Protein AF-A0A7C3X2J5-F1 (afdb_monomer_lite)

Secondary structure (DSSP, 8-state):
-HHHHHHHHHHHHHHHHHHHTS-S----------S-PPPEEEE--TT--GGGGHHHHHHHHHTT--GGGEEEE---HHHHHHTSS-STTTHHHHHHHH--

pLDDT: mean 84.97, std 16.19, range [50.56, 98.44]

Radius of gyration: 23.83 Å; chains: 1; bounding box: 40×42×68 Å

Sequence (100 aa):
MRGRLRYLGVLTGFLFLVILLMPAGMTASAAAADSEVRPMIFVHGFEGSGAQFESQAMRFTSNGYPADYIDVFEYDSVALRLGTITLEDLYPKIDDLIDR

Structure (mmCIF, N/CA/C/O backbone):
data_AF-A0A7C3X2J5-F1
#
_entry.id   AF-A0A7C3X2J5-F1
#
loop_
_atom_site.group_PDB
_atom_site.id
_atom_site.type_symbol
_atom_site.label_atom_id
_atom_site.label_alt_id
_atom_site.label_comp_id
_atom_site.label_asym_id
_atom_site.label_entity_id
_atom_site.label_seq_id
_atom_site.pdbx_PDB_ins_code
_atom_site.Cartn_x
_atom_site.Cartn_y
_atom_site.Cartn_z
_atom_site.occupancy
_atom_site.B_iso_or_equiv
_atom_site.auth_seq_id
_atom_site.auth_comp_id
_atom_site.auth_asym_id
_atom_site.auth_atom_id
_atom_site.pdbx_PDB_model_num
ATOM 1 N N . MET A 1 1 ? 0.934 28.848 52.184 1.00 55.09 1 MET A N 1
ATOM 2 C CA . MET A 1 1 ? 0.338 27.542 51.794 1.00 55.09 1 MET A CA 1
ATOM 3 C C . MET A 1 1 ? -1.117 27.629 51.314 1.00 55.09 1 MET A C 1
ATOM 5 O O . MET A 1 1 ? -1.458 26.918 50.382 1.00 55.09 1 MET A O 1
ATOM 9 N N . ARG A 1 2 ? -1.958 28.532 51.849 1.00 56.19 2 ARG A N 1
ATOM 10 C CA . ARG A 1 2 ? -3.384 28.672 51.468 1.00 56.19 2 ARG A CA 1
ATOM 11 C C . ARG A 1 2 ? -3.649 29.068 50.000 1.00 56.19 2 ARG A C 1
ATOM 13 O O . ARG A 1 2 ? -4.664 28.674 49.449 1.00 56.19 2 ARG A O 1
ATOM 20 N N . GLY A 1 3 ? -2.740 29.806 49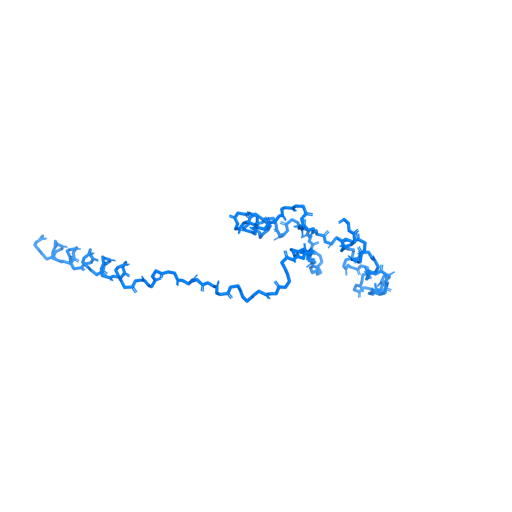.352 1.00 53.75 3 GLY A N 1
ATOM 21 C CA . GLY A 1 3 ? -2.883 30.194 47.938 1.00 53.75 3 GLY A CA 1
ATOM 22 C C . GLY A 1 3 ? -2.719 29.027 46.960 1.00 53.75 3 GLY A C 1
ATOM 23 O O . GLY A 1 3 ? -3.525 28.873 46.053 1.00 53.75 3 GLY A O 1
ATOM 24 N N . ARG A 1 4 ? -1.735 28.145 47.192 1.00 57.62 4 ARG A N 1
ATOM 25 C CA . ARG A 1 4 ? -1.453 26.979 46.329 1.00 57.62 4 ARG A CA 1
ATOM 26 C C . ARG A 1 4 ? -2.626 25.992 46.299 1.00 57.62 4 ARG A C 1
ATOM 28 O O . ARG A 1 4 ? -2.918 25.431 45.254 1.00 57.62 4 ARG A O 1
ATOM 35 N N . LEU A 1 5 ? -3.338 25.862 47.421 1.00 57.88 5 LEU A N 1
ATOM 36 C CA . LEU A 1 5 ? -4.520 25.006 47.542 1.00 57.88 5 LEU A CA 1
ATOM 37 C C . LEU A 1 5 ? -5.736 25.559 46.771 1.00 57.88 5 LEU A C 1
ATOM 39 O O . LEU A 1 5 ? -6.526 24.790 46.238 1.00 57.88 5 LEU A O 1
ATOM 43 N N . ARG A 1 6 ? -5.849 26.892 46.650 1.00 65.62 6 ARG A N 1
ATOM 44 C CA . ARG A 1 6 ? -6.900 27.560 45.859 1.00 65.62 6 ARG A CA 1
ATOM 45 C C . ARG A 1 6 ? -6.665 27.409 44.356 1.00 65.62 6 ARG A C 1
ATOM 47 O O . ARG A 1 6 ? -7.608 27.115 43.635 1.00 65.62 6 ARG A O 1
ATOM 54 N N . TYR A 1 7 ? -5.419 27.549 43.898 1.00 62.75 7 TYR A N 1
ATOM 55 C CA . TYR A 1 7 ? -5.066 27.318 42.492 1.00 62.75 7 TYR A CA 1
ATOM 56 C C . TYR A 1 7 ? -5.266 25.860 42.080 1.00 62.75 7 TYR A C 1
ATOM 58 O O . TYR A 1 7 ? -5.757 25.611 40.986 1.00 62.75 7 TYR A O 1
ATOM 66 N N . LEU A 1 8 ? -4.962 24.913 42.975 1.00 67.69 8 LEU A N 1
ATOM 67 C CA . LEU A 1 8 ? -5.199 23.495 42.720 1.00 67.69 8 LEU A CA 1
ATOM 68 C C . LEU A 1 8 ? -6.696 23.211 42.529 1.00 67.69 8 LEU A C 1
ATOM 70 O O . LEU A 1 8 ? -7.056 22.576 41.552 1.00 67.69 8 LEU A O 1
ATOM 74 N N . GLY A 1 9 ? -7.569 23.766 43.379 1.00 69.12 9 GLY A N 1
ATOM 75 C CA . GLY A 1 9 ? -9.023 23.601 43.242 1.00 69.12 9 GLY A CA 1
ATOM 76 C C . GLY A 1 9 ? -9.611 24.208 41.961 1.00 69.12 9 GLY A C 1
ATOM 77 O O . GLY A 1 9 ? -10.485 23.603 41.345 1.00 69.12 9 GLY A O 1
ATOM 78 N N . VAL A 1 10 ? -9.106 25.368 41.524 1.00 76.44 10 VAL A N 1
ATOM 79 C CA . VAL A 1 10 ? -9.510 25.985 40.246 1.00 76.44 10 VAL A CA 1
ATOM 80 C C . VAL A 1 10 ? -9.048 25.137 39.060 1.00 76.44 10 VAL A C 1
ATOM 82 O O . VAL A 1 10 ? -9.818 24.941 38.123 1.00 76.44 10 VAL A O 1
ATOM 85 N N . LEU A 1 11 ? -7.829 24.588 39.117 1.00 71.69 11 LEU A N 1
ATOM 86 C CA . LEU A 1 11 ? -7.285 23.731 38.063 1.00 71.69 11 LEU A CA 1
ATOM 87 C C . LEU A 1 11 ? -8.106 22.443 37.910 1.00 71.69 11 LEU A C 1
ATOM 89 O O . LEU A 1 11 ? -8.456 22.070 36.793 1.00 71.69 11 LEU A O 1
ATOM 93 N N . THR A 1 12 ? -8.468 21.798 39.023 1.00 76.50 12 THR A N 1
ATOM 94 C CA . THR A 1 12 ? -9.306 20.592 39.001 1.00 76.50 12 THR A CA 1
ATOM 95 C C . THR A 1 12 ? -10.707 20.902 38.479 1.00 76.50 12 THR A C 1
ATOM 97 O O . THR A 1 12 ? -11.213 20.174 37.632 1.00 76.50 12 THR A O 1
ATOM 100 N N . GLY A 1 13 ? -11.322 22.003 38.925 1.00 80.44 13 GLY A N 1
ATOM 101 C CA . GLY A 1 13 ? -12.642 22.423 38.445 1.00 80.44 13 GLY A CA 1
ATOM 102 C C . GLY A 1 13 ? -12.657 22.731 36.946 1.00 80.44 13 GLY A C 1
ATOM 103 O O . GLY A 1 13 ? -13.584 22.333 36.244 1.00 80.44 13 GLY A O 1
ATOM 104 N N . PHE A 1 14 ? -11.600 23.368 36.440 1.00 80.56 14 PHE A N 1
ATOM 105 C CA . PHE A 1 14 ? -11.440 23.627 35.011 1.00 80.56 14 PHE A CA 1
ATOM 106 C C . PHE A 1 14 ? -11.265 22.328 34.213 1.00 80.56 14 PHE A C 1
ATOM 108 O O . PHE A 1 14 ? -11.896 22.162 33.174 1.00 80.56 14 PHE A O 1
ATOM 115 N N . LEU A 1 15 ? -10.483 21.372 34.726 1.00 80.31 15 LEU A N 1
ATOM 116 C CA . LEU A 1 15 ? -10.296 20.066 34.088 1.00 80.31 15 LEU A CA 1
ATOM 117 C C . LEU A 1 15 ? -11.616 19.280 33.993 1.00 80.31 15 LEU A C 1
ATOM 119 O O . LEU A 1 15 ? -11.931 18.726 32.943 1.00 80.31 15 LEU A O 1
ATOM 123 N N . PHE A 1 16 ? -12.424 19.288 35.059 1.00 80.12 16 PHE A N 1
ATOM 124 C CA . PHE A 1 16 ? -13.756 18.673 35.056 1.00 80.12 16 PHE A CA 1
ATOM 125 C C . PHE A 1 16 ? -14.716 19.356 34.075 1.00 80.12 16 PHE A C 1
ATOM 127 O O . PHE A 1 16 ? -15.469 18.671 33.385 1.00 80.12 16 PHE A O 1
ATOM 134 N N . LEU A 1 17 ? -14.671 20.687 33.973 1.00 80.19 17 LEU A N 1
ATOM 135 C CA . LEU A 1 17 ? -15.499 21.444 33.035 1.00 80.19 17 LEU A CA 1
ATOM 136 C C . LEU A 1 17 ? -15.135 21.139 31.572 1.00 80.19 17 LEU A C 1
ATOM 138 O O . LEU A 1 17 ? -16.026 21.005 30.740 1.00 80.19 17 LEU A O 1
ATOM 142 N N . VAL A 1 18 ? -13.845 20.968 31.267 1.00 76.25 18 VAL A N 1
ATOM 143 C CA . VAL A 1 18 ? -13.376 20.583 29.924 1.00 76.25 18 VAL A CA 1
ATOM 144 C C . VAL A 1 18 ? -13.848 19.175 29.551 1.00 76.25 18 VAL A C 1
ATOM 146 O O . VAL A 1 18 ? -14.286 18.970 28.424 1.00 76.25 18 VAL A O 1
ATOM 149 N N . ILE A 1 19 ? -13.832 18.225 30.491 1.00 74.56 19 ILE A N 1
ATOM 150 C CA . ILE A 1 19 ? -14.339 16.858 30.266 1.00 74.56 19 ILE A CA 1
ATOM 151 C C . ILE A 1 19 ? -15.859 16.865 30.024 1.00 74.56 19 ILE A C 1
ATOM 153 O O . ILE A 1 19 ? -16.344 16.149 29.154 1.00 74.56 19 ILE A O 1
ATOM 157 N N . LEU A 1 20 ? -1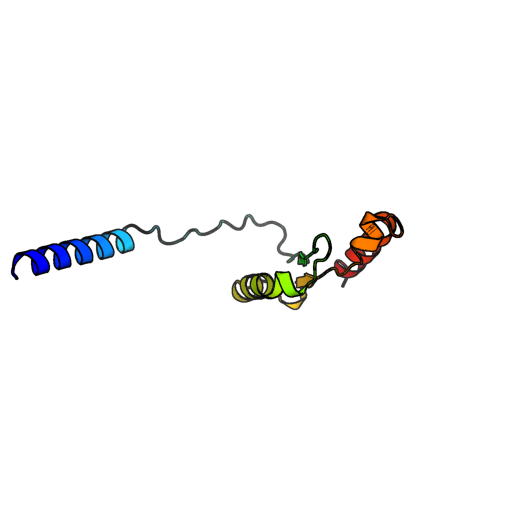6.608 17.706 30.746 1.00 74.12 20 LEU A N 1
ATOM 158 C CA . LEU A 1 20 ? -18.060 17.870 30.579 1.00 74.12 20 LEU A CA 1
ATOM 159 C C . LEU A 1 20 ? -18.462 18.561 29.266 1.00 74.12 20 LEU A C 1
ATOM 161 O O . LEU A 1 20 ? -19.570 18.346 28.783 1.00 74.12 20 LEU A O 1
ATOM 165 N N . LEU A 1 21 ? -17.582 19.392 28.702 1.00 71.56 21 LEU A N 1
ATOM 166 C CA . LEU A 1 21 ? -17.806 20.120 27.449 1.00 71.56 21 LEU A CA 1
ATOM 167 C C . LEU A 1 21 ? -17.242 19.394 26.219 1.00 71.56 21 LEU A C 1
ATOM 169 O O . LEU A 1 21 ? -17.385 19.905 25.107 1.00 71.56 21 LEU A O 1
ATOM 173 N N . MET A 1 22 ? -16.607 18.226 26.379 1.00 66.56 22 MET A N 1
ATOM 174 C CA . MET A 1 22 ? -16.208 17.415 25.231 1.00 66.56 22 MET A CA 1
ATOM 175 C C . MET A 1 22 ? -17.462 16.829 24.565 1.00 66.56 22 MET A C 1
ATOM 177 O O . MET A 1 22 ? -18.200 16.089 25.218 1.00 66.56 22 MET A O 1
ATOM 181 N N . PRO A 1 23 ? -17.730 17.129 23.281 1.00 64.31 23 PRO A N 1
ATOM 182 C CA . PRO A 1 23 ? -18.868 16.552 22.582 1.00 64.31 23 PRO A CA 1
ATOM 183 C C . PRO A 1 23 ? -18.716 15.028 22.538 1.00 64.31 23 PRO A C 1
ATOM 185 O O . PRO A 1 23 ? -17.798 14.491 21.918 1.00 64.31 23 PRO A O 1
ATOM 188 N N . ALA A 1 24 ? -19.623 14.331 23.222 1.00 65.25 24 ALA A N 1
ATOM 189 C CA . ALA A 1 24 ? -19.761 12.891 23.123 1.00 65.25 24 ALA A CA 1
ATOM 190 C C . ALA A 1 24 ? -20.239 12.547 21.709 1.00 65.25 24 ALA A C 1
ATOM 192 O O . ALA A 1 24 ? -21.357 12.877 21.322 1.00 65.25 24 ALA A O 1
ATOM 193 N N . GLY A 1 25 ? -19.380 11.880 20.943 1.00 58.66 25 GLY A N 1
ATOM 194 C CA . GLY A 1 25 ? -19.757 11.277 19.673 1.00 58.66 25 GLY A CA 1
ATOM 195 C C . GLY A 1 25 ? -19.638 12.213 18.476 1.00 58.66 25 GLY A C 1
ATOM 196 O O . GLY A 1 25 ? -20.625 12.738 17.970 1.00 58.66 25 GLY A O 1
ATOM 197 N N . MET A 1 26 ? -18.439 12.262 17.894 1.00 55.50 26 MET A N 1
ATOM 198 C CA . MET A 1 26 ? -18.365 12.198 16.436 1.00 55.50 26 MET A CA 1
ATOM 199 C C . MET A 1 26 ? -18.902 10.823 16.027 1.00 55.50 26 MET A C 1
ATOM 201 O O . MET A 1 26 ? -18.146 9.867 15.874 1.00 55.50 26 MET A O 1
ATOM 205 N N . THR A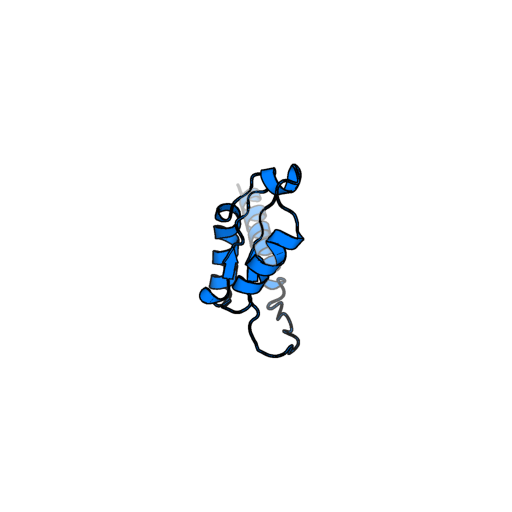 1 27 ? -20.221 10.692 15.903 1.00 55.41 27 THR A N 1
ATOM 206 C CA . THR A 1 27 ? -20.772 9.620 15.078 1.00 55.41 27 THR A CA 1
ATOM 207 C C . THR A 1 27 ? -20.474 10.045 13.651 1.00 55.41 27 THR A C 1
ATOM 209 O O . THR A 1 27 ? -21.165 10.874 13.063 1.00 55.41 27 THR A O 1
ATOM 212 N N . ALA A 1 28 ? -19.343 9.573 13.127 1.00 57.44 28 ALA A N 1
ATOM 213 C CA . ALA A 1 28 ? -19.107 9.634 11.700 1.00 57.44 28 ALA A CA 1
ATOM 214 C C . ALA A 1 28 ? -20.312 8.944 11.055 1.00 57.44 28 ALA A C 1
ATOM 216 O O . ALA A 1 28 ? -20.511 7.743 11.230 1.00 57.44 28 ALA A O 1
ATOM 217 N N . SER A 1 29 ? -21.167 9.729 10.399 1.00 52.62 29 SER A N 1
ATOM 218 C CA . SER A 1 29 ? -22.217 9.188 9.555 1.00 52.62 29 SER A CA 1
ATOM 219 C C . SER A 1 29 ? -21.498 8.453 8.436 1.00 52.62 29 SER A C 1
ATOM 221 O O . SER A 1 29 ? -20.991 9.074 7.500 1.00 52.62 29 SER A O 1
ATOM 223 N N . ALA A 1 30 ? -21.367 7.137 8.587 1.00 54.12 30 ALA A N 1
ATOM 224 C CA . ALA A 1 30 ? -21.032 6.264 7.487 1.00 54.12 30 ALA A CA 1
ATOM 225 C C . ALA A 1 30 ? -22.201 6.394 6.512 1.00 54.12 30 ALA A C 1
ATOM 227 O O . ALA A 1 30 ? -23.243 5.762 6.679 1.00 54.12 30 ALA A O 1
ATOM 228 N N . ALA A 1 31 ? -22.064 7.302 5.543 1.00 51.78 31 ALA A N 1
ATOM 229 C CA . ALA A 1 31 ? -22.902 7.271 4.364 1.00 51.78 31 ALA A CA 1
ATOM 230 C C . ALA A 1 31 ? -22.846 5.829 3.859 1.00 51.78 31 ALA A C 1
ATOM 232 O O . ALA A 1 31 ? -21.751 5.294 3.684 1.00 51.78 31 ALA A O 1
ATOM 233 N N . ALA A 1 32 ? -24.013 5.203 3.719 1.00 50.56 32 ALA A N 1
ATOM 234 C CA . ALA A 1 32 ? -24.166 3.857 3.195 1.00 50.56 32 ALA A CA 1
ATOM 235 C C . ALA A 1 32 ? -23.740 3.846 1.717 1.00 50.56 32 ALA A C 1
ATOM 237 O O . ALA A 1 32 ? -24.566 3.859 0.810 1.00 50.56 32 ALA A O 1
ATOM 238 N N . ALA A 1 33 ? -22.433 3.927 1.484 1.00 54.00 33 ALA A N 1
ATOM 239 C CA . ALA A 1 33 ? -21.803 3.338 0.326 1.00 54.00 33 ALA A CA 1
ATOM 240 C C . ALA A 1 33 ? -21.971 1.824 0.474 1.00 54.00 33 ALA A C 1
ATOM 242 O O . ALA A 1 33 ? -21.951 1.321 1.599 1.00 54.00 33 ALA A O 1
ATOM 243 N N . ASP A 1 34 ? -22.192 1.144 -0.647 1.00 54.12 34 ASP A N 1
ATOM 244 C CA . ASP A 1 34 ? -22.270 -0.312 -0.753 1.00 54.12 34 ASP A CA 1
ATOM 245 C C . ASP A 1 34 ? -21.361 -0.997 0.276 1.00 54.12 34 ASP A C 1
ATOM 247 O O . ASP A 1 34 ? -20.175 -0.681 0.371 1.00 54.12 34 ASP A O 1
ATOM 251 N N . SER A 1 35 ? -21.935 -1.872 1.102 1.00 59.06 35 SER A N 1
ATOM 252 C CA . SER A 1 35 ? -21.310 -2.398 2.323 1.00 59.06 35 SER A CA 1
ATOM 253 C C . SER A 1 35 ? -20.187 -3.411 2.070 1.00 59.06 35 SER A C 1
ATOM 255 O O . SER A 1 35 ? -19.855 -4.192 2.962 1.00 59.06 35 SER A O 1
ATOM 257 N N . GLU A 1 36 ? -19.621 -3.431 0.866 1.00 80.25 36 GLU A N 1
ATOM 258 C CA . GLU A 1 36 ? -18.418 -4.190 0.568 1.00 80.25 36 GLU A CA 1
ATOM 259 C C . GLU A 1 36 ? -17.211 -3.417 1.095 1.00 80.25 36 GLU A C 1
ATOM 261 O O . GLU A 1 36 ? -16.878 -2.312 0.653 1.00 80.25 36 GLU A O 1
ATOM 266 N N . VAL A 1 37 ? -16.563 -3.998 2.102 1.00 87.38 37 VAL A N 1
ATOM 267 C CA . VAL A 1 37 ? -15.247 -3.545 2.543 1.00 87.38 37 VAL A CA 1
ATOM 268 C C . VAL A 1 37 ? -14.328 -3.597 1.323 1.00 87.38 37 VAL A C 1
ATOM 270 O O . VAL A 1 37 ? -14.248 -4.619 0.659 1.00 87.38 37 VAL A O 1
ATOM 273 N N . ARG A 1 38 ? -13.648 -2.495 1.000 1.00 91.88 38 ARG A N 1
ATOM 274 C CA . ARG A 1 38 ? -12.704 -2.464 -0.127 1.00 91.88 38 ARG A CA 1
ATOM 275 C C . ARG A 1 38 ? -11.315 -2.927 0.320 1.00 91.88 38 ARG A C 1
ATOM 277 O O . ARG A 1 38 ? -10.980 -2.731 1.484 1.00 91.88 38 ARG A O 1
ATOM 284 N N . PRO A 1 39 ? -10.470 -3.477 -0.557 1.00 94.44 39 PRO A N 1
ATOM 285 C CA . PRO A 1 39 ? -9.059 -3.669 -0.238 1.00 94.44 39 PRO A CA 1
ATOM 286 C C . PRO A 1 39 ? -8.369 -2.332 0.087 1.00 94.44 39 PRO A C 1
ATOM 288 O O . PRO A 1 39 ? -8.670 -1.293 -0.511 1.00 94.44 39 PRO A O 1
ATOM 291 N N . MET A 1 40 ? -7.449 -2.346 1.049 1.00 96.38 40 MET A N 1
ATOM 292 C CA . MET A 1 40 ? -6.565 -1.233 1.390 1.00 96.38 40 MET A CA 1
ATOM 293 C C . MET A 1 40 ? -5.126 -1.649 1.117 1.00 96.38 40 MET A C 1
ATOM 295 O O .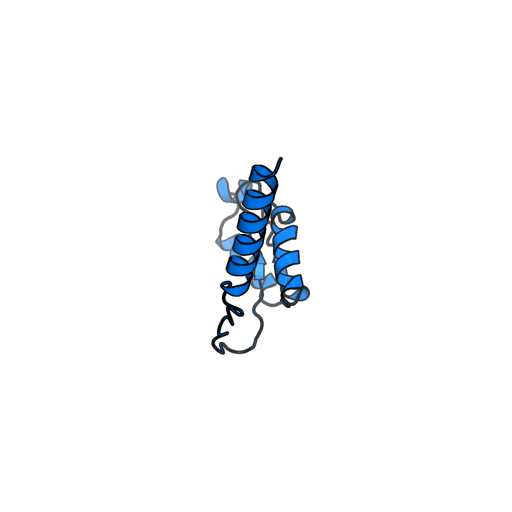 MET A 1 40 ? -4.578 -2.487 1.822 1.00 96.38 40 MET A O 1
ATOM 299 N N . ILE A 1 41 ? -4.506 -1.021 0.122 1.00 97.56 41 ILE A N 1
ATOM 300 C CA . ILE A 1 41 ? -3.136 -1.326 -0.287 1.00 97.56 41 ILE A CA 1
ATOM 301 C C . ILE A 1 41 ? -2.249 -0.133 0.067 1.00 97.56 41 ILE A C 1
ATOM 303 O O . ILE A 1 41 ? -2.423 0.966 -0.468 1.00 97.56 41 ILE A O 1
ATOM 307 N N . PHE A 1 42 ? -1.297 -0.327 0.977 1.00 98.25 42 PHE A N 1
ATOM 308 C CA . PHE A 1 42 ? -0.285 0.684 1.276 1.00 98.25 42 PHE A CA 1
ATOM 309 C C . PHE A 1 42 ? 0.841 0.644 0.240 1.00 98.25 42 PHE A C 1
ATOM 311 O O . PHE A 1 42 ? 1.363 -0.420 -0.076 1.00 98.25 42 PHE A O 1
ATOM 318 N N . VAL A 1 43 ? 1.250 1.814 -0.252 1.00 97.62 43 VAL A N 1
ATOM 319 C CA . VAL A 1 43 ? 2.330 1.964 -1.238 1.00 97.62 43 VAL A CA 1
ATOM 320 C C . VAL A 1 43 ? 3.404 2.870 -0.646 1.00 97.62 43 VAL A C 1
ATOM 322 O O . VAL A 1 43 ? 3.112 3.996 -0.235 1.00 97.62 43 VAL A O 1
ATOM 325 N N . HIS A 1 44 ? 4.641 2.383 -0.568 1.00 98.00 44 HIS A N 1
ATOM 326 C CA . HIS A 1 44 ? 5.758 3.159 -0.030 1.00 98.00 44 HIS A CA 1
ATOM 327 C C . HIS A 1 44 ? 6.328 4.152 -1.060 1.00 98.00 44 HIS A C 1
ATOM 329 O O . HIS A 1 44 ? 6.031 4.092 -2.248 1.00 98.00 44 HIS A O 1
ATOM 335 N N . GLY A 1 45 ? 7.152 5.096 -0.595 1.00 96.25 45 GLY A N 1
ATOM 336 C CA . GLY A 1 45 ? 7.852 6.063 -1.448 1.00 96.25 45 GLY A CA 1
ATOM 337 C C . GLY A 1 45 ? 9.251 5.604 -1.877 1.00 96.25 45 GLY A C 1
ATOM 338 O O . GLY A 1 45 ? 9.594 4.426 -1.795 1.00 96.25 45 GLY A O 1
ATOM 339 N N . PHE A 1 46 ? 10.084 6.559 -2.305 1.00 97.06 46 PHE A N 1
ATOM 340 C CA . PHE A 1 46 ? 11.487 6.309 -2.656 1.00 97.06 46 PHE A CA 1
ATOM 341 C C . PHE A 1 46 ? 12.280 5.761 -1.460 1.00 97.06 46 PHE A C 1
ATOM 343 O O . PHE A 1 46 ? 12.236 6.350 -0.382 1.00 97.06 46 PHE A O 1
ATOM 350 N N . GLU A 1 47 ? 12.977 4.640 -1.669 1.00 96.25 47 GLU A N 1
ATOM 351 C CA . GLU A 1 47 ? 13.709 3.876 -0.642 1.00 96.25 47 GLU A CA 1
ATOM 352 C C . GLU A 1 47 ? 12.859 3.535 0.605 1.00 96.25 47 GLU A C 1
ATOM 354 O O . GLU A 1 47 ? 13.366 3.437 1.722 1.00 96.25 47 GLU A O 1
ATOM 359 N N . GLY A 1 48 ? 11.544 3.375 0.418 1.00 96.69 48 GLY A N 1
ATOM 360 C CA . GLY A 1 48 ? 10.600 2.981 1.465 1.00 96.69 48 GLY A CA 1
ATOM 361 C C . GLY A 1 48 ? 10.387 1.469 1.577 1.00 96.69 48 GLY A C 1
ATOM 362 O O . GLY A 1 48 ? 10.981 0.690 0.835 1.00 96.69 48 GLY A O 1
ATOM 363 N N . SER A 1 49 ? 9.533 1.070 2.523 1.00 97.50 49 SER A N 1
ATOM 364 C CA . SER A 1 49 ? 9.101 -0.322 2.702 1.00 97.50 49 SER A CA 1
ATOM 365 C C . SER A 1 49 ? 7.775 -0.425 3.455 1.00 97.50 49 SER A C 1
ATOM 367 O O . SER A 1 49 ? 7.342 0.512 4.136 1.00 97.50 49 SER A O 1
ATOM 369 N N . GLY A 1 50 ? 7.161 -1.603 3.406 1.00 96.06 50 GLY A N 1
ATOM 370 C CA . GLY A 1 50 ? 5.932 -1.950 4.114 1.00 96.06 50 GLY A CA 1
ATOM 371 C C . GLY A 1 50 ? 5.978 -1.782 5.623 1.00 96.06 50 GLY A C 1
ATOM 372 O O . GLY A 1 50 ? 4.970 -1.443 6.242 1.00 96.06 50 GLY A O 1
ATOM 373 N N . ALA A 1 51 ? 7.161 -1.934 6.222 1.00 96.75 51 ALA A N 1
ATOM 374 C CA . ALA A 1 51 ? 7.358 -1.772 7.662 1.00 96.75 51 ALA A CA 1
ATOM 375 C C . ALA A 1 51 ? 6.926 -0.380 8.164 1.00 96.75 51 ALA A C 1
ATOM 377 O O . ALA A 1 51 ? 6.552 -0.216 9.323 1.00 96.75 51 ALA A O 1
ATOM 378 N N . GLN A 1 52 ? 6.915 0.627 7.286 1.00 98.19 52 GLN A N 1
ATOM 379 C CA . GLN A 1 52 ? 6.475 1.988 7.605 1.00 98.19 52 GLN A CA 1
ATOM 380 C C . GLN A 1 52 ? 4.972 2.083 7.933 1.00 98.19 52 GLN A C 1
ATOM 382 O O . GLN A 1 52 ? 4.539 3.080 8.521 1.00 98.19 52 GLN A O 1
ATOM 387 N N . PHE A 1 53 ? 4.185 1.065 7.567 1.00 98.38 53 PHE A N 1
ATOM 388 C CA . PHE A 1 53 ? 2.726 1.047 7.694 1.00 98.38 53 PHE A CA 1
ATOM 389 C C . PHE A 1 53 ? 2.199 0.161 8.829 1.00 98.38 53 PHE A C 1
ATOM 391 O O . PHE A 1 53 ? 0.987 0.110 9.044 1.00 98.38 53 PHE A O 1
ATOM 398 N N . GLU A 1 54 ? 3.071 -0.499 9.597 1.00 97.69 54 GLU A N 1
ATOM 399 C CA . GLU A 1 54 ? 2.664 -1.444 10.648 1.00 97.69 54 GLU A CA 1
ATOM 400 C C . GLU A 1 54 ? 1.722 -0.794 11.678 1.00 97.69 54 GLU A C 1
ATOM 402 O O . GLU A 1 54 ? 0.651 -1.315 11.994 1.00 97.69 54 GLU A O 1
ATOM 407 N N . SER A 1 55 ? 2.062 0.407 12.154 1.00 98.06 55 SER A N 1
ATOM 408 C CA . SER A 1 55 ? 1.244 1.107 13.153 1.00 98.06 55 SER A CA 1
ATOM 409 C C . SER A 1 55 ? -0.126 1.545 12.621 1.00 98.06 55 SER A C 1
ATOM 411 O O . SER A 1 55 ? -1.087 1.669 13.382 1.00 98.06 55 SER A O 1
ATOM 413 N N . GLN A 1 56 ? -0.225 1.779 11.318 1.00 98.44 56 GLN A N 1
ATOM 414 C CA . GLN A 1 56 ? -1.413 2.219 10.608 1.00 98.44 56 GLN A CA 1
ATOM 415 C C . GLN A 1 56 ? -2.330 1.018 10.383 1.00 98.44 56 GLN A C 1
ATOM 417 O O . GLN A 1 56 ? -3.506 1.095 10.737 1.00 98.44 56 GLN A O 1
ATOM 422 N N . ALA A 1 57 ? -1.781 -0.110 9.921 1.00 98.00 57 ALA A N 1
ATOM 423 C CA . ALA A 1 57 ? -2.497 -1.379 9.815 1.00 98.00 57 ALA A CA 1
ATOM 424 C C . ALA A 1 57 ? -3.075 -1.813 11.176 1.00 98.00 57 ALA A C 1
ATOM 426 O O . ALA A 1 57 ? -4.263 -2.129 11.275 1.00 98.00 57 ALA A O 1
ATOM 427 N N . MET A 1 58 ? -2.293 -1.714 12.260 1.00 97.69 58 MET A N 1
ATOM 428 C CA . MET A 1 58 ? -2.784 -1.979 13.621 1.00 97.69 58 MET A CA 1
ATOM 429 C C . MET A 1 58 ? -3.935 -1.054 14.035 1.00 97.69 58 MET A C 1
ATOM 431 O O . MET A 1 58 ? -4.885 -1.493 14.678 1.00 97.69 58 MET A O 1
ATOM 435 N N . ARG A 1 59 ? -3.883 0.235 13.679 1.00 98.19 59 ARG A N 1
ATOM 436 C CA . ARG A 1 59 ? -4.967 1.183 13.992 1.00 98.19 59 ARG A CA 1
ATOM 437 C C . ARG A 1 59 ? -6.240 0.865 13.215 1.00 98.19 59 ARG A C 1
ATOM 439 O O . ARG A 1 59 ? -7.317 0.926 13.801 1.00 98.19 59 ARG A O 1
ATOM 446 N N . PHE A 1 60 ? -6.133 0.527 11.931 1.00 97.62 60 PHE A N 1
ATOM 447 C CA . PHE A 1 60 ? -7.295 0.158 11.118 1.00 97.62 60 PHE A CA 1
ATOM 448 C C . PHE A 1 60 ? -7.952 -1.124 11.625 1.00 97.62 60 PHE A C 1
ATOM 450 O O . PHE A 1 60 ? -9.158 -1.129 11.874 1.00 97.62 60 PHE A O 1
ATOM 457 N N . THR A 1 61 ? -7.160 -2.164 11.877 1.00 97.06 61 THR A N 1
ATOM 458 C CA . THR A 1 61 ? -7.659 -3.428 12.442 1.00 97.06 61 THR A CA 1
ATOM 459 C C . THR A 1 61 ? -8.267 -3.241 13.832 1.00 97.06 61 THR A C 1
ATOM 461 O O . THR A 1 61 ? -9.357 -3.742 14.098 1.00 97.06 61 THR A O 1
ATOM 464 N N . SER A 1 62 ? -7.653 -2.418 14.690 1.00 96.81 62 SER A N 1
ATOM 465 C CA . SER A 1 62 ? -8.217 -2.059 16.005 1.00 96.81 62 SER A CA 1
ATOM 466 C C . SER A 1 62 ? -9.555 -1.311 15.912 1.00 96.81 62 SER A C 1
ATOM 468 O O . SER A 1 62 ? -10.346 -1.363 16.850 1.00 96.81 62 SER A O 1
ATOM 470 N N . ASN A 1 63 ? -9.8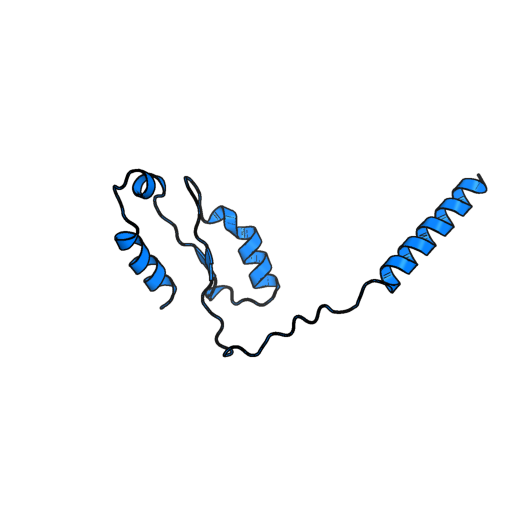22 -0.634 14.792 1.00 96.06 63 ASN A N 1
ATOM 471 C CA . ASN A 1 63 ? -11.074 0.076 14.520 1.00 96.06 63 ASN A CA 1
ATOM 472 C C . ASN A 1 63 ? -12.074 -0.758 13.695 1.00 96.06 63 ASN A C 1
ATOM 474 O O . ASN A 1 63 ? -13.065 -0.213 13.212 1.00 96.06 63 ASN A O 1
ATOM 478 N N . GLY A 1 64 ? -11.836 -2.064 13.541 1.00 93.94 64 GLY A N 1
ATOM 479 C CA . GLY A 1 64 ? -12.772 -2.990 12.899 1.00 93.94 64 GLY A CA 1
ATOM 480 C C . GLY A 1 64 ? -12.589 -3.168 11.392 1.00 93.94 64 GLY A C 1
ATOM 481 O O . GLY A 1 64 ? -13.442 -3.789 10.763 1.00 93.94 64 GLY A O 1
ATOM 482 N N . TYR A 1 65 ? -11.502 -2.662 10.803 1.00 95.31 65 TYR A N 1
ATOM 483 C CA . TYR A 1 65 ? -11.160 -2.997 9.421 1.00 95.31 65 TYR A CA 1
ATOM 484 C C . TYR A 1 65 ? -10.667 -4.454 9.337 1.00 95.31 65 TYR A C 1
ATOM 486 O O . TYR A 1 65 ? -9.820 -4.835 10.151 1.00 95.31 65 TYR A O 1
ATOM 494 N N . PRO A 1 66 ? -11.145 -5.282 8.391 1.00 94.69 66 PRO A N 1
ATOM 495 C CA . PRO A 1 66 ? -10.682 -6.660 8.251 1.00 94.69 66 PRO A CA 1
ATOM 496 C C . PRO A 1 66 ? -9.186 -6.709 7.938 1.00 94.69 66 PRO A C 1
ATOM 498 O O . PRO A 1 66 ? -8.729 -6.067 6.997 1.00 94.69 66 PRO A O 1
ATOM 501 N N . ALA A 1 67 ? -8.419 -7.471 8.721 1.00 94.94 67 ALA A N 1
ATOM 502 C CA . ALA A 1 67 ? -6.971 -7.565 8.535 1.00 94.94 67 ALA A CA 1
ATOM 503 C C . ALA A 1 67 ? -6.607 -8.170 7.169 1.00 94.94 67 ALA A C 1
ATOM 505 O O . ALA A 1 67 ? -5.688 -7.686 6.524 1.00 94.94 67 ALA A O 1
ATOM 506 N N . ASP A 1 68 ? -7.393 -9.144 6.704 1.00 94.88 68 ASP A N 1
ATOM 507 C CA . ASP A 1 68 ? -7.206 -9.819 5.414 1.00 94.88 68 ASP A CA 1
ATOM 508 C C . ASP A 1 68 ? -7.501 -8.912 4.201 1.00 94.88 68 ASP A C 1
ATOM 510 O O . ASP A 1 68 ? -7.273 -9.314 3.070 1.00 94.88 68 ASP A O 1
ATOM 514 N N . TYR A 1 69 ? -8.010 -7.694 4.428 1.00 95.56 69 TYR A N 1
ATOM 515 C CA . TYR A 1 69 ? -8.252 -6.678 3.393 1.00 95.56 69 TYR A CA 1
ATOM 516 C C . TYR A 1 69 ? -7.165 -5.595 3.389 1.00 95.56 69 TYR A C 1
ATOM 518 O O . TYR A 1 69 ? -7.311 -4.583 2.700 1.00 95.56 69 TYR A O 1
ATOM 526 N N . ILE A 1 70 ? -6.114 -5.742 4.200 1.00 96.81 70 ILE A N 1
ATOM 527 C CA . ILE A 1 70 ? -5.001 -4.797 4.273 1.00 96.81 70 ILE A CA 1
ATOM 528 C C . ILE A 1 70 ? -3.751 -5.468 3.717 1.00 96.81 70 ILE A C 1
ATOM 530 O O . ILE A 1 70 ? -3.238 -6.413 4.308 1.00 96.81 70 ILE A O 1
ATOM 534 N N . ASP A 1 71 ? -3.219 -4.902 2.641 1.00 97.44 71 ASP A N 1
ATOM 535 C CA . ASP A 1 71 ? -1.995 -5.355 1.990 1.00 97.44 71 ASP A CA 1
ATOM 536 C C . ASP A 1 71 ? -0.975 -4.219 1.846 1.00 97.44 71 ASP A C 1
ATOM 538 O O . ASP A 1 71 ? -1.267 -3.027 2.008 1.00 97.44 71 ASP A O 1
ATOM 542 N N . VAL A 1 72 ? 0.260 -4.601 1.527 1.00 97.62 72 VAL A N 1
ATOM 543 C CA . VAL A 1 72 ? 1.340 -3.680 1.170 1.00 97.62 72 VAL A CA 1
ATOM 544 C C . VAL A 1 72 ? 1.834 -4.025 -0.226 1.00 97.62 72 VAL A C 1
ATOM 546 O O . VAL A 1 72 ? 2.161 -5.174 -0.514 1.00 97.62 72 VAL A O 1
ATOM 549 N N . PHE A 1 73 ? 1.961 -3.007 -1.071 1.00 97.81 73 PHE A N 1
ATOM 550 C CA . PHE A 1 73 ? 2.640 -3.122 -2.348 1.00 97.81 73 PHE A CA 1
ATOM 551 C C . PHE A 1 73 ? 4.123 -2.756 -2.215 1.00 97.81 73 PHE A C 1
ATOM 553 O O . PHE A 1 73 ? 4.477 -1.589 -2.032 1.00 97.81 73 PHE A O 1
ATOM 560 N N . GLU A 1 74 ? 4.984 -3.768 -2.316 1.00 97.62 74 GLU A N 1
ATOM 561 C CA . GLU A 1 74 ? 6.443 -3.623 -2.324 1.00 97.62 74 GLU A CA 1
ATOM 562 C C . GLU A 1 74 ? 6.962 -3.528 -3.761 1.00 97.62 74 GLU A C 1
ATOM 564 O O . GLU A 1 74 ? 6.631 -4.357 -4.616 1.00 97.62 74 GLU A O 1
ATOM 569 N N . TYR A 1 75 ? 7.813 -2.541 -4.036 1.00 97.06 75 TYR A N 1
ATOM 570 C CA . TYR A 1 75 ? 8.431 -2.382 -5.351 1.00 97.06 75 TYR A CA 1
ATOM 571 C C . TYR A 1 75 ? 9.815 -1.731 -5.271 1.00 97.06 75 TYR A C 1
ATOM 573 O O . TYR A 1 75 ? 10.140 -0.986 -4.349 1.00 97.06 75 TYR A O 1
ATOM 581 N N . ASP A 1 76 ? 10.650 -1.969 -6.283 1.00 97.25 76 ASP A N 1
ATOM 582 C CA . ASP A 1 76 ? 11.941 -1.291 -6.386 1.00 97.25 76 ASP A CA 1
ATOM 583 C C . ASP A 1 76 ? 11.743 0.157 -6.867 1.00 97.25 76 ASP A C 1
ATOM 585 O O . ASP A 1 76 ? 11.651 0.464 -8.060 1.00 97.25 76 ASP A O 1
ATOM 589 N N . SER A 1 77 ? 11.656 1.073 -5.907 1.00 97.00 77 SER A N 1
ATOM 590 C CA . SER A 1 77 ? 11.498 2.503 -6.182 1.00 97.00 77 SER A CA 1
ATOM 591 C C . SER A 1 77 ? 12.721 3.146 -6.847 1.00 97.00 77 SER A C 1
ATOM 593 O O . SER A 1 77 ? 12.562 4.161 -7.534 1.00 97.00 77 SER A O 1
ATOM 595 N N . VAL A 1 78 ? 13.918 2.563 -6.705 1.00 97.69 78 VAL A N 1
ATOM 596 C CA . VAL A 1 78 ? 15.125 3.018 -7.411 1.00 97.69 78 VAL A CA 1
ATOM 597 C C . VAL A 1 78 ? 15.022 2.634 -8.880 1.00 97.69 78 VAL A C 1
ATOM 599 O O . VAL A 1 78 ? 15.236 3.485 -9.744 1.00 97.69 78 VAL A O 1
ATOM 602 N N . ALA A 1 79 ? 14.605 1.402 -9.170 1.00 97.38 79 ALA A N 1
ATOM 603 C CA . ALA A 1 79 ? 14.335 0.956 -10.531 1.00 97.38 79 ALA A CA 1
ATOM 604 C C . ALA A 1 79 ? 13.278 1.834 -11.221 1.00 97.38 79 ALA A C 1
ATOM 606 O O . ALA A 1 79 ? 13.494 2.289 -12.346 1.0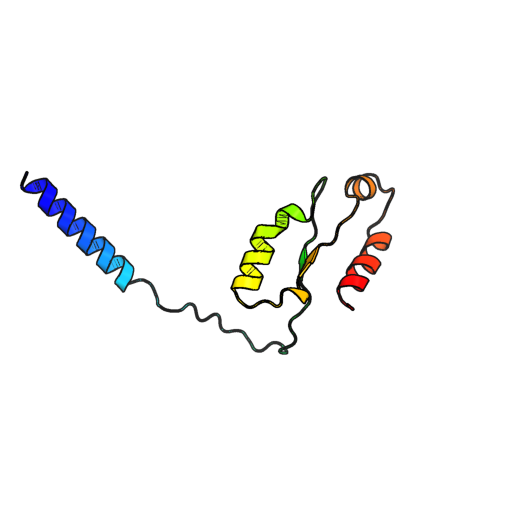0 97.38 79 ALA A O 1
ATOM 607 N N . LEU A 1 80 ? 12.177 2.157 -10.528 1.00 96.88 80 LEU A N 1
ATOM 608 C CA . LEU A 1 80 ? 11.145 3.050 -11.070 1.00 96.88 80 LEU A CA 1
ATOM 609 C C . LEU A 1 80 ? 11.708 4.454 -11.328 1.00 96.88 80 LEU A C 1
ATOM 611 O O . LEU A 1 80 ? 11.464 5.059 -12.370 1.00 96.88 80 LEU A O 1
ATOM 615 N N . ARG A 1 81 ? 12.513 4.978 -10.396 1.00 96.69 81 ARG A N 1
ATOM 616 C CA . ARG A 1 81 ? 13.116 6.313 -10.504 1.00 96.69 81 ARG A CA 1
ATOM 617 C C . ARG A 1 81 ? 14.146 6.427 -11.632 1.00 96.69 81 ARG A C 1
ATOM 619 O O . ARG A 1 81 ? 14.314 7.526 -12.177 1.00 96.69 81 ARG A O 1
ATOM 626 N N . LEU A 1 82 ? 14.851 5.339 -11.933 1.00 97.50 82 LEU A N 1
ATOM 627 C CA . LEU A 1 82 ? 15.826 5.237 -13.022 1.00 97.50 82 LEU A CA 1
ATOM 628 C C . LEU A 1 82 ? 15.191 4.802 -14.353 1.00 97.50 82 LEU A C 1
ATOM 630 O O . LEU A 1 82 ? 15.867 4.846 -15.379 1.00 97.50 82 LEU A O 1
ATOM 634 N N . GLY A 1 83 ? 13.909 4.426 -14.349 1.00 96.50 83 GLY A N 1
ATOM 635 C CA . GLY A 1 83 ? 13.161 4.017 -15.537 1.00 96.50 83 GLY A CA 1
ATOM 636 C C . GLY A 1 83 ? 13.485 2.605 -16.028 1.00 96.50 83 GLY A C 1
ATOM 637 O O . GLY A 1 83 ? 13.237 2.301 -17.191 1.00 96.50 83 GLY A O 1
ATOM 638 N N . THR A 1 84 ? 14.063 1.747 -15.180 1.00 97.88 84 THR A N 1
ATOM 639 C CA . THR A 1 84 ? 14.275 0.325 -15.510 1.00 97.88 84 THR A CA 1
ATOM 640 C C . THR A 1 84 ? 13.019 -0.518 -15.293 1.00 97.88 84 THR A C 1
ATOM 642 O O . THR A 1 84 ? 12.928 -1.615 -15.837 1.00 97.88 84 THR A O 1
ATOM 645 N N . ILE A 1 85 ? 12.054 0.010 -14.538 1.00 97.38 85 ILE A N 1
ATOM 646 C CA . ILE A 1 85 ? 10.651 -0.414 -14.525 1.00 97.38 85 ILE A CA 1
ATOM 647 C C . ILE A 1 85 ? 9.766 0.820 -14.722 1.00 97.38 85 ILE A C 1
ATOM 649 O O . ILE A 1 85 ? 10.184 1.946 -14.430 1.00 97.38 85 ILE A O 1
ATOM 653 N N . THR A 1 86 ? 8.548 0.609 -15.201 1.00 97.31 86 THR A N 1
ATOM 654 C CA . THR A 1 86 ? 7.552 1.650 -15.481 1.00 97.31 86 THR A CA 1
ATOM 655 C C . THR A 1 86 ? 6.314 1.487 -14.600 1.00 97.31 86 THR A C 1
ATOM 657 O O . THR A 1 86 ? 6.179 0.496 -13.881 1.00 97.31 86 THR A O 1
ATOM 660 N N . LEU A 1 87 ? 5.396 2.459 -14.624 1.00 95.94 87 LEU A N 1
ATOM 661 C CA . LEU A 1 87 ? 4.123 2.317 -13.907 1.00 95.94 87 LEU A CA 1
ATOM 662 C C . LEU A 1 87 ? 3.241 1.249 -14.560 1.00 95.94 87 LEU A C 1
ATOM 664 O O . LEU A 1 87 ? 2.530 0.531 -13.863 1.00 95.94 87 LEU A O 1
ATOM 668 N N . GLU A 1 88 ? 3.350 1.090 -15.875 1.00 97.88 88 GLU A N 1
ATOM 669 C CA . GLU A 1 88 ? 2.683 0.054 -16.655 1.00 97.88 88 GLU A CA 1
ATOM 670 C C . GLU A 1 88 ? 3.107 -1.357 -16.216 1.00 97.88 88 GLU A C 1
ATOM 672 O O . GLU A 1 88 ? 2.293 -2.277 -16.254 1.00 97.88 88 GLU A O 1
ATOM 677 N N . ASP A 1 89 ? 4.339 -1.522 -15.720 1.00 97.06 89 ASP A N 1
ATOM 678 C CA . ASP A 1 89 ? 4.816 -2.785 -15.137 1.00 97.06 89 ASP A CA 1
ATOM 679 C C . ASP A 1 89 ? 4.304 -3.025 -13.704 1.00 97.06 89 ASP A C 1
ATOM 681 O O . ASP A 1 89 ? 4.367 -4.152 -13.198 1.00 97.06 89 ASP A O 1
ATOM 685 N N . LEU A 1 90 ? 3.868 -1.968 -13.007 1.00 96.75 90 LEU A N 1
ATOM 686 C CA . LEU A 1 90 ? 3.455 -2.015 -11.602 1.00 96.75 90 LEU A CA 1
ATOM 687 C C . LEU A 1 90 ? 1.941 -2.115 -11.432 1.00 96.75 90 LEU A C 1
ATOM 689 O O . LEU A 1 90 ? 1.507 -2.850 -10.549 1.00 96.75 90 LEU A O 1
ATOM 693 N N . TYR A 1 91 ? 1.146 -1.432 -12.261 1.00 95.81 91 TYR A N 1
ATOM 694 C CA . TYR A 1 91 ? -0.316 -1.446 -12.135 1.00 95.81 91 TYR A CA 1
ATOM 695 C C . TYR A 1 91 ? -0.921 -2.856 -12.117 1.00 95.81 91 TYR A C 1
ATOM 697 O O . TYR A 1 91 ? -1.647 -3.134 -11.166 1.00 95.81 91 TYR A O 1
ATOM 705 N N . PRO A 1 92 ? -0.549 -3.789 -13.019 1.00 97.44 92 PRO A N 1
ATOM 706 C CA . PRO A 1 92 ? -1.105 -5.142 -12.983 1.00 97.44 92 PRO A CA 1
ATOM 707 C C . PRO A 1 92 ? -0.830 -5.873 -11.663 1.00 97.44 92 PRO A C 1
ATOM 709 O O . PRO A 1 92 ? -1.647 -6.651 -11.196 1.00 97.44 92 PRO A O 1
ATOM 712 N N . LYS A 1 93 ? 0.310 -5.590 -11.020 1.00 96.38 93 LYS A N 1
ATOM 713 C CA . LYS A 1 93 ? 0.674 -6.207 -9.737 1.00 96.38 93 LYS A CA 1
ATOM 714 C C . LYS A 1 93 ? -0.119 -5.630 -8.564 1.00 96.38 93 LYS A C 1
ATOM 716 O O . LYS A 1 93 ? -0.252 -6.291 -7.542 1.00 96.38 93 LYS A O 1
ATOM 721 N N . ILE A 1 94 ? -0.576 -4.383 -8.680 1.00 95.56 94 ILE A N 1
ATOM 722 C CA . ILE A 1 94 ? -1.503 -3.782 -7.717 1.00 95.56 94 ILE A CA 1
ATOM 723 C C . ILE A 1 94 ? -2.899 -4.369 -7.939 1.00 95.56 94 ILE A C 1
ATOM 725 O O . ILE A 1 94 ? -3.565 -4.692 -6.960 1.00 95.56 94 ILE A O 1
ATOM 729 N N . ASP A 1 95 ? -3.308 -4.563 -9.195 1.00 95.50 95 ASP A N 1
ATOM 730 C CA . ASP A 1 95 ? -4.588 -5.192 -9.536 1.00 95.50 95 ASP A CA 1
ATOM 731 C C . ASP A 1 95 ? -4.676 -6.629 -8.984 1.00 95.50 95 ASP A C 1
ATOM 733 O O . ASP A 1 95 ? -5.680 -6.985 -8.372 1.00 95.50 95 ASP A O 1
ATOM 737 N N . ASP A 1 96 ? -3.588 -7.408 -9.048 1.00 95.31 96 ASP A N 1
ATOM 738 C CA . ASP A 1 96 ? -3.505 -8.744 -8.430 1.00 95.31 96 ASP A CA 1
ATOM 739 C C . ASP A 1 96 ? -3.794 -8.742 -6.908 1.00 95.31 96 ASP A C 1
ATOM 741 O O . ASP A 1 96 ? -4.229 -9.756 -6.359 1.00 95.31 96 ASP A O 1
ATOM 745 N N . LEU A 1 97 ? -3.533 -7.630 -6.205 1.00 93.75 97 LEU A N 1
ATOM 746 C CA . LEU A 1 97 ? -3.843 -7.477 -4.774 1.00 93.75 97 LEU A CA 1
ATOM 747 C C . LEU A 1 97 ? -5.299 -7.066 -4.526 1.00 93.75 97 LEU A C 1
ATOM 749 O O . LEU A 1 97 ? -5.810 -7.260 -3.427 1.00 93.75 97 LEU A O 1
ATOM 753 N N . ILE A 1 98 ? -5.962 -6.474 -5.519 1.00 91.69 98 ILE A N 1
ATOM 754 C CA . ILE A 1 98 ? -7.376 -6.096 -5.431 1.00 91.69 98 ILE A CA 1
ATOM 755 C C . ILE A 1 98 ? -8.266 -7.333 -5.593 1.00 91.69 98 ILE A C 1
ATOM 757 O O . ILE A 1 98 ? -9.272 -7.447 -4.896 1.00 91.69 98 ILE A O 1
ATOM 761 N N . ASP A 1 99 ? -7.879 -8.258 -6.472 1.00 88.00 99 ASP A N 1
ATOM 762 C CA . ASP A 1 99 ? -8.672 -9.436 -6.855 1.00 88.00 99 ASP A CA 1
ATOM 763 C C . ASP A 1 99 ? -8.465 -10.667 -5.940 1.00 88.00 99 ASP A C 1
ATOM 765 O O . ASP A 1 99 ? -8.853 -11.785 -6.299 1.00 88.00 99 ASP A O 1
ATOM 769 N N . ARG A 1 100 ? -7.818 -10.489 -4.783 1.00 78.94 100 ARG A N 1
ATOM 770 C CA . ARG A 1 100 ? -7.339 -11.577 -3.919 1.00 78.94 100 ARG A CA 1
ATOM 771 C C . ARG A 1 100 ? -8.354 -12.093 -2.897 1.00 78.94 100 ARG A C 1
ATOM 773 O O . ARG A 1 100 ? -9.203 -11.309 -2.424 1.00 78.94 100 ARG A O 1
#

Foldseek 3Di:
DVVVVVVVVVVVVVVVVVVVPPDDDPPVPPPPDPPDQFAAEAEAAAVDDPVVCPVVLVVCVVVPRDSLSYYYDDDNNVCCVVVVDDVVNRVVVVVVSRVD